Protein AF-A0A6G3XZJ1-F1 (afdb_monomer_lite)

InterPro domains:
  IPR011701 Major facilitator superfamily [PF07690] (4-69)
  IPR020846 Major facilitator superfamily domain [PS50850] (1-69)
  IPR036259 MFS transporter superfamily [SSF103473] (3-69)

Organism: NCBI:txid2706086

Sequence (69 aa):
TLDAARCVQGVGAAFVLANAMPLIAQVYDGQARNMAIAVWGTTLGACGAVAPVIGGLLVDLTEWRYLFL

pLDDT: mean 92.21, std 5.22, range [70.38, 96.94]

Secondary structure (DSSP, 8-state):
-HHHHHHHHHHHHHHHHHHHHHHHHHH--HHHHHHHHHHHHHHHHHHHHHHHHHHHHHHHHS-GGGGG-

Foldseek 3Di:
DLVVVVVVVVVVVCVCVVCQLVVLVVPDDDPSSVVSVVVVVVVVVVCVVVVVVVLVVCCVVDNNCVVSD

Radius of gyration: 16.25 Å; chains: 1; bounding box: 38×19×44 Å

Structure (mmCIF, N/CA/C/O backbone):
data_AF-A0A6G3XZJ1-F1
#
_entry.id   AF-A0A6G3XZJ1-F1
#
loop_
_atom_site.group_PDB
_atom_site.id
_atom_site.type_symbol
_atom_site.label_atom_id
_atom_site.label_alt_id
_atom_site.label_comp_id
_atom_site.label_asym_id
_atom_site.label_entity_id
_atom_site.label_seq_id
_atom_site.pdbx_PDB_ins_code
_atom_site.Cartn_x
_atom_site.Cartn_y
_atom_site.Cartn_z
_atom_site.occupancy
_atom_site.B_iso_or_equiv
_atom_site.auth_seq_id
_atom_site.auth_comp_id
_atom_site.auth_asym_id
_atom_site.auth_atom_id
_atom_site.pdbx_PDB_model_num
ATOM 1 N N . THR A 1 1 ? 0.467 0.386 -25.403 1.00 74.69 1 THR A N 1
ATOM 2 C CA . THR A 1 1 ? -0.301 -0.513 -24.508 1.00 74.69 1 THR A CA 1
ATOM 3 C C . THR A 1 1 ? 0.092 -0.335 -23.051 1.00 74.69 1 THR A C 1
ATOM 5 O O . THR A 1 1 ? -0.809 -0.259 -22.229 1.00 74.69 1 THR A O 1
ATOM 8 N N . LEU A 1 2 ? 1.383 -0.190 -22.721 1.00 83.56 2 LEU A N 1
ATOM 9 C CA . LEU A 1 2 ? 1.853 0.079 -21.351 1.00 83.56 2 LEU A CA 1
ATOM 10 C C . LEU A 1 2 ? 1.217 1.329 -20.709 1.00 83.56 2 LEU A C 1
ATOM 12 O O . LEU A 1 2 ? 0.770 1.263 -19.571 1.00 83.56 2 LEU A O 1
ATOM 16 N N . ASP A 1 3 ? 1.100 2.439 -21.444 1.00 88.44 3 ASP A N 1
ATOM 17 C CA . ASP A 1 3 ? 0.494 3.667 -20.898 1.00 88.44 3 ASP A CA 1
ATOM 18 C C . ASP A 1 3 ? -0.984 3.479 -20.542 1.00 88.44 3 ASP A C 1
ATOM 20 O O . ASP A 1 3 ? -1.435 3.925 -19.493 1.00 88.44 3 ASP A O 1
ATOM 24 N N . ALA A 1 4 ? -1.729 2.735 -21.366 1.00 91.00 4 ALA A N 1
ATOM 25 C CA . ALA A 1 4 ? -3.112 2.382 -21.061 1.00 91.00 4 ALA A CA 1
ATOM 26 C C . ALA A 1 4 ? -3.199 1.518 -19.790 1.00 91.00 4 ALA A C 1
ATOM 28 O O . ALA A 1 4 ? -4.047 1.773 -18.938 1.00 91.00 4 ALA A O 1
ATOM 29 N N . ALA A 1 5 ? -2.290 0.550 -19.620 1.00 89.69 5 ALA A N 1
ATOM 30 C CA . ALA A 1 5 ? -2.206 -0.249 -18.397 1.00 89.69 5 ALA A CA 1
ATOM 31 C C . ALA A 1 5 ? -1.906 0.620 -17.162 1.00 89.69 5 ALA A C 1
ATOM 33 O O . ALA A 1 5 ? -2.536 0.443 -16.121 1.00 89.69 5 ALA A O 1
ATOM 34 N N . ARG A 1 6 ? -1.031 1.627 -17.289 1.00 89.06 6 ARG A N 1
ATOM 35 C CA . ARG A 1 6 ? -0.764 2.601 -16.219 1.00 89.06 6 ARG A CA 1
ATOM 36 C C . ARG A 1 6 ? -1.957 3.471 -15.882 1.00 89.06 6 ARG A C 1
ATOM 38 O O . ARG A 1 6 ? -2.208 3.714 -14.706 1.00 89.06 6 ARG A O 1
ATOM 45 N N . CYS A 1 7 ? -2.707 3.917 -16.886 1.00 94.19 7 CYS A N 1
ATOM 46 C CA . CYS A 1 7 ? -3.950 4.637 -16.647 1.00 94.19 7 CYS A CA 1
ATOM 47 C C . CYS A 1 7 ? -4.927 3.770 -15.846 1.00 94.19 7 CYS A C 1
ATOM 49 O O . CYS A 1 7 ? -5.470 4.239 -14.851 1.00 94.19 7 CYS A O 1
ATOM 51 N N . VAL A 1 8 ? -5.098 2.496 -16.218 1.00 94.75 8 VAL A N 1
ATOM 52 C CA . VAL A 1 8 ? -5.974 1.569 -15.482 1.00 94.75 8 VAL A CA 1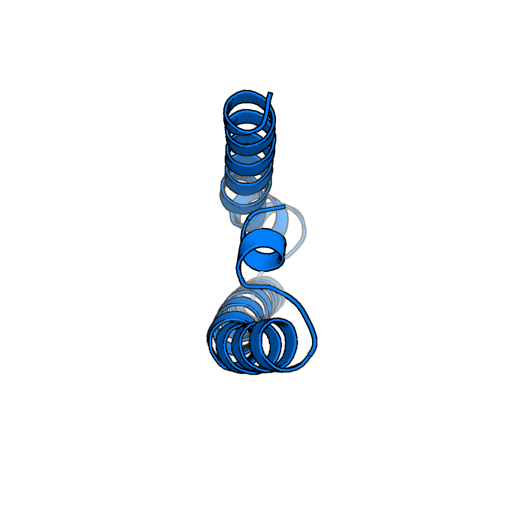
ATOM 53 C C . VAL A 1 8 ? -5.482 1.353 -14.047 1.00 94.75 8 VAL A C 1
ATOM 55 O O . VAL A 1 8 ? -6.277 1.455 -13.114 1.00 94.75 8 VAL A O 1
ATOM 58 N N . GLN A 1 9 ? -4.181 1.121 -13.846 1.00 92.38 9 GLN A N 1
ATOM 59 C CA . GLN A 1 9 ? -3.593 0.953 -12.513 1.00 92.38 9 GLN A CA 1
ATOM 60 C C . GLN A 1 9 ? -3.778 2.207 -11.647 1.00 92.38 9 GLN A C 1
ATOM 62 O O . GLN A 1 9 ? -4.194 2.103 -10.495 1.00 92.38 9 GLN A O 1
ATOM 67 N N . GLY A 1 10 ? -3.519 3.393 -12.203 1.00 93.50 10 GLY A N 1
ATOM 68 C CA . GLY A 1 10 ? -3.683 4.667 -11.505 1.00 93.50 10 GLY A CA 1
ATOM 69 C C . GLY A 1 10 ? -5.136 4.940 -11.120 1.00 93.50 10 GLY A C 1
ATOM 70 O O . GLY A 1 10 ? -5.405 5.348 -9.992 1.00 93.50 10 GLY A O 1
ATOM 71 N N . VAL A 1 11 ? -6.084 4.647 -12.015 1.00 96.38 11 VAL A N 1
ATOM 72 C CA . VAL A 1 11 ? -7.524 4.751 -11.732 1.00 96.38 11 VAL A CA 1
ATOM 73 C C . VAL A 1 11 ? -7.931 3.790 -10.611 1.00 96.38 11 VAL A C 1
ATOM 75 O O . VAL A 1 11 ? -8.611 4.199 -9.671 1.00 96.38 11 VAL A O 1
ATOM 78 N N . GLY A 1 12 ? -7.471 2.537 -10.656 1.00 94.44 12 GLY A N 1
ATOM 79 C CA . GLY A 1 12 ? -7.715 1.563 -9.589 1.00 94.44 12 GLY A CA 1
ATOM 80 C C . GLY A 1 12 ? -7.152 2.018 -8.240 1.00 94.44 12 GLY A C 1
ATOM 81 O O . GLY A 1 12 ? -7.862 2.001 -7.235 1.00 94.44 12 GLY A O 1
ATOM 82 N N . ALA A 1 13 ? -5.908 2.499 -8.221 1.00 93.75 13 ALA A N 1
ATOM 83 C CA . ALA A 1 13 ? -5.270 3.022 -7.017 1.00 93.75 13 ALA A CA 1
ATOM 84 C C . ALA A 1 13 ? -6.026 4.233 -6.443 1.00 93.75 13 ALA A C 1
ATOM 86 O O . ALA A 1 13 ? -6.244 4.307 -5.231 1.00 93.75 13 ALA A O 1
ATOM 87 N N . ALA A 1 14 ? -6.487 5.147 -7.304 1.00 95.12 14 ALA A N 1
ATOM 88 C CA . ALA A 1 14 ? -7.290 6.295 -6.898 1.00 95.12 14 ALA A CA 1
ATOM 89 C C . ALA A 1 14 ? -8.617 5.863 -6.259 1.00 95.12 14 ALA A C 1
ATOM 91 O O . ALA A 1 14 ? -8.980 6.388 -5.209 1.00 95.12 14 ALA A O 1
ATOM 92 N N . PHE A 1 15 ? -9.312 4.874 -6.831 1.00 95.75 15 PHE A N 1
ATOM 93 C CA . PHE A 1 15 ? -10.544 4.351 -6.240 1.00 95.75 15 PHE A CA 1
ATOM 94 C C . PHE A 1 15 ? -10.316 3.730 -4.864 1.00 95.75 15 PHE A C 1
ATOM 96 O O . PHE A 1 15 ? -11.099 3.993 -3.951 1.00 95.75 15 PHE A O 1
ATOM 103 N N . VAL A 1 16 ? -9.251 2.946 -4.689 1.00 93.25 16 VAL A N 1
ATOM 104 C CA . VAL A 1 16 ? -8.925 2.343 -3.389 1.00 93.25 16 VAL A CA 1
ATOM 105 C C . VAL A 1 16 ? -8.665 3.430 -2.345 1.00 93.25 16 VAL A C 1
ATOM 107 O O . VAL A 1 16 ? -9.275 3.418 -1.276 1.00 93.25 16 VAL A O 1
ATOM 110 N N . LEU A 1 17 ? -7.813 4.407 -2.666 1.00 92.94 17 LEU A N 1
ATOM 111 C CA . LEU A 1 17 ? -7.441 5.472 -1.734 1.00 92.94 17 LEU A CA 1
ATOM 112 C C . LEU A 1 17 ? -8.614 6.408 -1.410 1.00 92.94 17 LEU A C 1
ATOM 114 O O . LEU A 1 17 ? -8.794 6.777 -0.251 1.00 92.94 17 LEU A O 1
ATOM 118 N N . ALA A 1 18 ? -9.437 6.756 -2.403 1.00 93.25 18 ALA A N 1
ATOM 119 C CA . ALA A 1 18 ? -10.580 7.648 -2.218 1.00 93.25 18 ALA A CA 1
ATOM 120 C C . ALA A 1 18 ? -11.700 7.020 -1.370 1.00 93.25 18 ALA A C 1
ATOM 122 O O . ALA A 1 18 ? -12.362 7.730 -0.615 1.00 93.25 18 ALA A O 1
ATOM 123 N N . ASN A 1 19 ? -11.910 5.701 -1.468 1.00 94.75 19 ASN A N 1
ATOM 124 C CA . ASN A 1 19 ? -13.005 5.014 -0.771 1.00 94.75 19 ASN A CA 1
ATOM 125 C C . ASN A 1 19 ? -12.618 4.436 0.598 1.00 94.75 19 ASN A C 1
ATOM 127 O O . ASN A 1 19 ? -13.506 4.169 1.407 1.00 94.75 19 ASN A O 1
ATOM 131 N N . ALA A 1 20 ? -11.326 4.270 0.899 1.00 91.81 20 ALA A N 1
ATOM 132 C CA . ALA A 1 20 ? -10.881 3.648 2.148 1.00 91.81 20 ALA A CA 1
ATOM 133 C C . ALA A 1 20 ? -11.380 4.383 3.408 1.00 91.81 20 ALA A C 1
ATOM 135 O O . ALA A 1 20 ? -11.933 3.756 4.311 1.00 91.81 20 ALA A O 1
ATOM 136 N N . MET A 1 21 ? -11.228 5.712 3.474 1.00 93.06 21 MET A N 1
ATOM 137 C CA . MET A 1 21 ? -11.644 6.491 4.653 1.00 93.06 21 MET A CA 1
ATOM 138 C C . MET A 1 21 ? -13.171 6.538 4.837 1.00 93.06 21 MET A C 1
ATOM 140 O O . MET A 1 21 ? -13.627 6.272 5.953 1.00 93.06 21 MET A O 1
ATOM 144 N N . PRO A 1 22 ? -13.979 6.809 3.789 1.00 94.44 22 PRO A N 1
ATOM 145 C CA . PRO A 1 22 ? -15.435 6.722 3.888 1.00 94.44 22 PRO A CA 1
ATOM 146 C C . PRO A 1 22 ? -15.937 5.349 4.345 1.00 94.44 22 PRO A C 1
ATOM 148 O O . PRO A 1 22 ? -16.805 5.286 5.210 1.00 94.44 22 PRO A O 1
ATOM 151 N N . LEU A 1 23 ? -15.375 4.254 3.819 1.00 95.06 23 LEU A N 1
ATOM 152 C CA . LEU A 1 23 ? -15.775 2.897 4.204 1.00 95.06 23 LEU A CA 1
ATOM 153 C C . LEU A 1 23 ? -15.478 2.607 5.677 1.00 95.06 23 LEU A C 1
ATOM 155 O O . LEU A 1 23 ? -16.336 2.084 6.384 1.00 95.06 23 LEU A O 1
ATOM 159 N N . ILE A 1 24 ? -14.297 2.993 6.168 1.00 94.56 24 ILE A N 1
ATOM 160 C CA . ILE A 1 24 ? -13.955 2.835 7.589 1.00 94.56 24 ILE A CA 1
ATOM 161 C C . ILE A 1 24 ? -14.925 3.630 8.469 1.00 94.56 24 ILE A C 1
ATOM 163 O O . ILE A 1 24 ? -15.375 3.121 9.492 1.00 94.56 24 ILE A O 1
ATOM 167 N N . ALA A 1 25 ? -15.275 4.853 8.065 1.00 93.19 25 ALA A N 1
ATOM 168 C CA . ALA A 1 25 ? -16.205 5.694 8.810 1.00 93.19 25 ALA A CA 1
ATOM 169 C C . ALA A 1 25 ? -17.658 5.191 8.786 1.00 93.19 25 ALA A C 1
ATOM 171 O O . A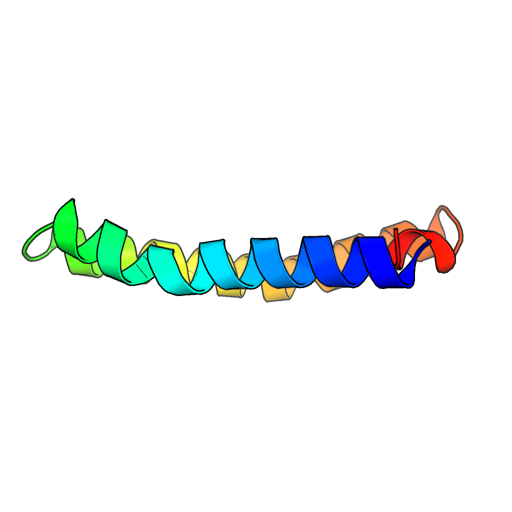LA A 1 25 ? -18.405 5.521 9.700 1.00 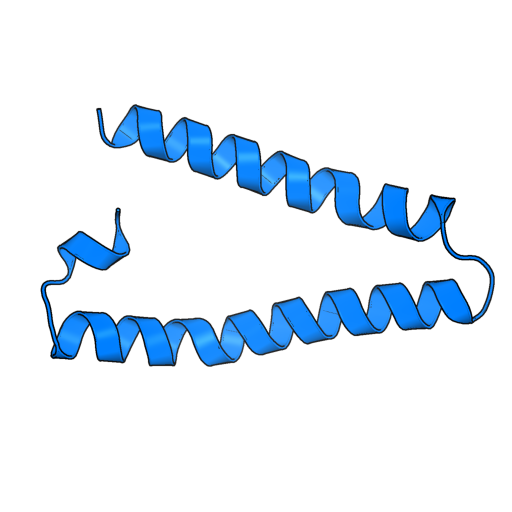93.19 25 ALA A O 1
ATOM 172 N N . GLN A 1 26 ? -18.057 4.423 7.766 1.00 96.06 26 GLN A N 1
ATOM 173 C CA . GLN A 1 26 ? -19.390 3.815 7.674 1.00 96.06 26 GLN A CA 1
ATOM 174 C C . GLN A 1 26 ? -19.513 2.505 8.463 1.00 96.06 26 GLN A C 1
ATOM 176 O O . GLN A 1 26 ? -20.596 2.189 8.944 1.00 96.06 26 GLN A O 1
ATOM 181 N N . VAL A 1 27 ? -18.434 1.721 8.552 1.00 96.62 27 VAL A N 1
ATOM 182 C CA . VAL A 1 27 ? -18.452 0.377 9.160 1.00 96.62 27 VAL A CA 1
ATOM 183 C C . VAL A 1 27 ? -18.065 0.398 10.642 1.00 96.62 27 VAL A C 1
ATOM 185 O O . VAL A 1 27 ? -18.509 -0.463 11.398 1.00 96.62 27 VAL A O 1
ATOM 188 N N . TYR A 1 28 ? -17.237 1.356 11.068 1.00 95.19 28 TYR A N 1
ATOM 189 C CA . TYR A 1 28 ? -16.717 1.426 12.432 1.00 95.19 28 TYR A CA 1
ATOM 190 C C . TYR A 1 28 ? -17.081 2.738 13.125 1.00 95.19 28 TYR A C 1
ATOM 192 O O . TYR A 1 28 ? -16.916 3.821 12.564 1.00 95.19 28 TYR A O 1
ATOM 200 N N . ASP A 1 29 ? -17.426 2.636 14.410 1.00 94.44 29 ASP A N 1
ATOM 201 C CA . ASP A 1 29 ? -17.762 3.768 15.272 1.00 94.44 29 ASP A CA 1
ATOM 202 C C . ASP A 1 29 ? -16.843 3.877 16.497 1.00 94.44 29 ASP A C 1
ATOM 204 O O . ASP A 1 29 ? -16.131 2.942 16.879 1.00 94.44 29 ASP A O 1
ATOM 208 N N . GLY A 1 30 ? -16.852 5.058 17.123 1.00 93.25 30 GLY A N 1
ATOM 209 C CA . GLY A 1 30 ? -16.152 5.325 18.380 1.00 93.25 30 GLY A CA 1
ATOM 210 C C . GLY A 1 30 ? -14.661 4.967 18.343 1.00 93.25 30 GLY A C 1
ATOM 211 O O . GLY A 1 30 ? -13.929 5.346 17.428 1.00 93.25 30 GLY A O 1
ATOM 212 N N . GLN A 1 31 ? -14.198 4.230 19.356 1.00 93.69 31 GLN A N 1
ATOM 213 C CA . GLN A 1 31 ? -12.794 3.824 19.480 1.00 93.69 31 GLN A CA 1
ATOM 214 C C . GLN A 1 31 ? -12.358 2.838 18.383 1.00 93.69 31 GLN A C 1
ATOM 216 O O . GLN A 1 31 ? -11.206 2.885 17.947 1.00 93.69 31 GLN A O 1
ATOM 221 N N . ALA A 1 32 ? -13.268 1.984 17.899 1.00 94.69 32 ALA A N 1
ATOM 222 C CA . ALA A 1 32 ? -12.960 1.011 16.852 1.00 94.69 32 ALA A CA 1
ATOM 223 C C . ALA A 1 32 ? -12.587 1.706 15.534 1.00 94.69 32 ALA A C 1
ATOM 225 O O . ALA A 1 32 ? -11.658 1.274 14.854 1.00 94.69 32 ALA A O 1
ATOM 226 N N . ARG A 1 33 ? -13.228 2.842 15.225 1.00 95.44 33 ARG A N 1
ATOM 227 C CA . ARG A 1 33 ? -12.887 3.663 14.0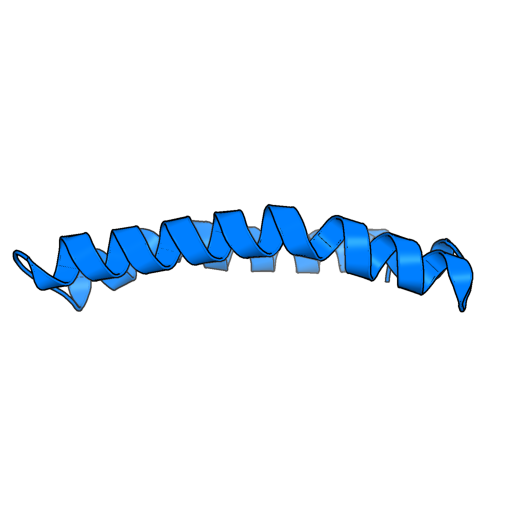56 1.00 95.44 33 ARG A CA 1
ATOM 228 C C . ARG A 1 33 ? -11.464 4.205 14.125 1.00 95.44 33 ARG A C 1
ATOM 230 O O . ARG A 1 33 ? -10.725 4.118 13.149 1.00 95.44 33 ARG A O 1
ATOM 237 N N . ASN A 1 34 ? -11.060 4.730 15.281 1.00 94.06 34 ASN A N 1
ATOM 238 C CA . ASN A 1 34 ? -9.706 5.258 15.470 1.00 94.06 34 ASN A CA 1
ATOM 239 C C . ASN A 1 34 ? -8.653 4.156 15.304 1.00 94.06 34 ASN A C 1
ATOM 241 O O . ASN A 1 34 ? -7.622 4.382 14.676 1.00 94.06 34 ASN A O 1
ATOM 245 N N . MET A 1 35 ? -8.933 2.953 15.813 1.00 96.56 35 MET A N 1
ATOM 246 C CA . MET A 1 35 ? -8.057 1.799 15.626 1.00 96.56 35 MET A CA 1
ATOM 247 C C . MET A 1 35 ? -7.996 1.359 14.158 1.00 96.56 35 MET A C 1
ATOM 249 O O . MET A 1 35 ? -6.908 1.102 13.654 1.00 96.56 35 MET A O 1
ATOM 253 N N . ALA A 1 36 ? -9.126 1.334 13.447 1.00 95.94 36 ALA A N 1
ATOM 254 C CA . ALA A 1 36 ? -9.164 1.004 12.023 1.00 95.94 36 ALA A CA 1
ATOM 255 C C . ALA A 1 36 ? -8.355 2.003 11.173 1.00 95.94 36 ALA A C 1
ATOM 257 O O . ALA A 1 36 ? -7.583 1.594 10.307 1.00 95.94 36 ALA A O 1
ATOM 258 N N . ILE A 1 37 ? -8.458 3.305 11.465 1.00 95.00 37 ILE A N 1
ATOM 259 C CA . ILE A 1 37 ? -7.640 4.347 10.822 1.00 95.00 37 ILE A CA 1
ATOM 260 C C . ILE A 1 37 ? -6.154 4.157 11.156 1.00 95.00 37 ILE A C 1
ATOM 262 O O . ILE A 1 37 ? -5.308 4.272 10.268 1.00 95.00 37 ILE A O 1
ATOM 266 N N . ALA A 1 38 ? -5.822 3.839 12.411 1.00 95.50 38 ALA A N 1
ATOM 267 C CA . ALA A 1 38 ? -4.443 3.583 12.816 1.00 95.50 38 ALA A CA 1
ATOM 268 C C . ALA A 1 38 ? -3.851 2.381 12.064 1.00 95.50 38 ALA A C 1
ATOM 270 O O . ALA A 1 38 ? -2.763 2.499 11.510 1.00 95.50 38 ALA A O 1
ATOM 271 N N . VAL A 1 39 ? -4.580 1.264 11.973 1.00 96.31 39 VAL A N 1
ATOM 272 C CA . VAL A 1 39 ? -4.164 0.068 11.216 1.00 96.31 39 VAL A CA 1
ATOM 273 C C . VAL A 1 39 ? -3.995 0.376 9.729 1.00 96.31 39 VAL A C 1
ATOM 275 O O . VAL A 1 39 ? -3.026 -0.063 9.109 1.00 96.31 39 VAL A O 1
ATOM 278 N N . TRP A 1 40 ? -4.907 1.156 9.147 1.00 94.62 40 TRP A N 1
ATOM 279 C CA . TRP A 1 40 ? -4.771 1.608 7.765 1.00 94.62 40 TRP A CA 1
ATOM 280 C C . TRP A 1 40 ? -3.474 2.404 7.555 1.00 94.62 40 TRP A C 1
ATOM 282 O O . TRP A 1 40 ? -2.688 2.094 6.659 1.00 94.62 40 TRP A O 1
ATOM 292 N N . GLY A 1 41 ? -3.205 3.390 8.417 1.00 93.69 41 GLY A N 1
ATOM 293 C CA . GLY A 1 41 ? -1.996 4.212 8.341 1.00 93.69 41 GLY A CA 1
ATOM 294 C C . GLY A 1 41 ? -0.703 3.424 8.571 1.00 93.69 41 GLY A C 1
ATOM 295 O O . GLY A 1 41 ? 0.265 3.612 7.834 1.00 93.69 41 GLY A O 1
ATOM 296 N N . THR A 1 42 ? -0.673 2.509 9.546 1.00 96.69 42 THR A N 1
ATOM 297 C CA . THR A 1 42 ? 0.512 1.673 9.804 1.00 96.69 42 THR A CA 1
ATOM 298 C C . THR A 1 42 ? 0.789 0.717 8.655 1.00 96.69 42 THR A C 1
ATOM 300 O O . THR A 1 42 ? 1.951 0.514 8.316 1.00 96.69 42 THR A O 1
ATOM 303 N N . THR A 1 43 ? -0.252 0.188 8.010 1.00 95.50 43 THR A N 1
ATOM 304 C CA . THR A 1 43 ? -0.109 -0.658 6.818 1.00 95.50 43 THR A CA 1
ATOM 305 C C . THR A 1 43 ? 0.538 0.121 5.675 1.00 95.50 43 THR A C 1
ATOM 307 O O . THR A 1 43 ? 1.496 -0.363 5.077 1.00 95.50 43 THR A O 1
ATOM 310 N N . LEU A 1 44 ? 0.094 1.358 5.417 1.00 94.38 44 LEU A N 1
ATOM 311 C CA . LEU A 1 44 ? 0.720 2.223 4.410 1.00 94.38 44 LEU A CA 1
ATOM 312 C C . LEU A 1 44 ? 2.192 2.509 4.735 1.00 94.38 44 LEU A C 1
ATOM 314 O O . LEU A 1 44 ? 3.045 2.423 3.851 1.00 94.38 44 LEU A O 1
ATOM 318 N N . GLY A 1 45 ? 2.504 2.797 6.001 1.00 94.88 45 GLY A N 1
ATOM 319 C CA . GLY A 1 45 ? 3.881 3.002 6.452 1.00 94.88 45 GLY A CA 1
ATOM 320 C C . GLY A 1 45 ? 4.753 1.753 6.290 1.00 94.88 45 GLY A C 1
ATOM 321 O O . GLY A 1 45 ? 5.866 1.838 5.772 1.00 94.88 45 GLY A O 1
ATOM 322 N N . ALA A 1 46 ? 4.235 0.582 6.666 1.00 96.94 46 ALA A N 1
ATOM 323 C CA . ALA A 1 46 ? 4.926 -0.695 6.516 1.00 96.94 46 ALA A CA 1
ATOM 324 C C . ALA A 1 46 ? 5.188 -1.020 5.040 1.00 96.94 46 ALA A C 1
ATOM 326 O O . ALA A 1 46 ? 6.310 -1.372 4.680 1.00 96.94 46 ALA A O 1
ATOM 327 N N . CYS A 1 47 ? 4.195 -0.825 4.166 1.00 94.75 47 CYS A N 1
ATOM 328 C CA . CYS A 1 47 ? 4.381 -0.950 2.723 1.00 94.75 47 CYS A CA 1
ATOM 329 C C . CYS A 1 47 ? 5.469 -0.001 2.2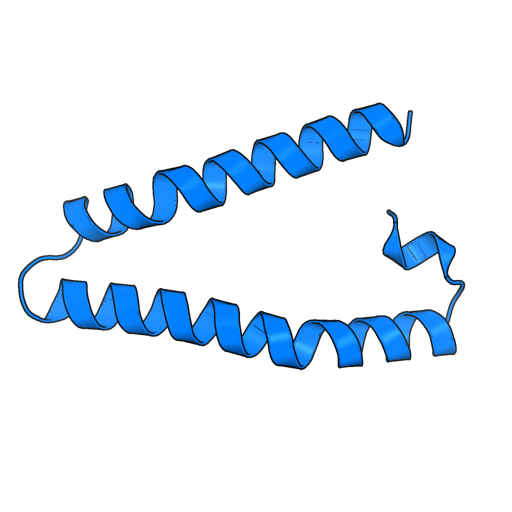08 1.00 94.75 47 CYS A C 1
ATOM 331 O O . CYS A 1 47 ? 6.318 -0.434 1.435 1.00 94.75 47 CYS A O 1
ATOM 333 N N . GLY A 1 48 ? 5.497 1.256 2.664 1.00 94.56 48 GLY A N 1
ATOM 334 C CA . GLY A 1 48 ? 6.535 2.222 2.289 1.00 94.56 48 GLY A CA 1
ATOM 335 C C . GLY A 1 48 ? 7.955 1.788 2.676 1.00 94.56 48 GLY A C 1
ATOM 336 O O . GLY A 1 48 ? 8.897 2.068 1.941 1.00 94.56 48 GLY A O 1
ATOM 337 N N . ALA A 1 49 ? 8.112 1.065 3.787 1.00 95.38 49 ALA A N 1
ATOM 338 C CA . ALA A 1 49 ? 9.401 0.525 4.220 1.00 95.38 49 ALA A CA 1
ATOM 339 C C . ALA A 1 49 ? 9.797 -0.762 3.474 1.00 95.38 49 ALA A C 1
ATOM 341 O O . ALA A 1 49 ? 10.968 -0.969 3.163 1.00 95.38 49 ALA A O 1
ATOM 342 N N . VAL A 1 50 ? 8.826 -1.631 3.187 1.00 96.75 50 VAL A N 1
ATOM 343 C CA . VAL A 1 50 ? 9.066 -2.955 2.592 1.00 96.75 50 VAL A CA 1
ATOM 344 C C . VAL A 1 50 ? 9.203 -2.886 1.067 1.00 96.75 50 VAL A C 1
ATOM 346 O O . VAL A 1 50 ? 10.006 -3.619 0.489 1.00 96.75 50 VAL A O 1
ATOM 349 N N . ALA A 1 51 ? 8.467 -1.995 0.398 1.00 93.44 51 ALA A N 1
ATOM 350 C CA . ALA A 1 51 ? 8.448 -1.903 -1.061 1.00 93.44 51 ALA A CA 1
ATOM 351 C C . ALA A 1 51 ? 9.831 -1.644 -1.696 1.00 93.44 51 ALA A C 1
ATOM 353 O O . ALA A 1 51 ? 10.138 -2.325 -2.674 1.00 93.44 51 ALA A O 1
ATOM 354 N N . PRO A 1 52 ? 10.705 -0.758 -1.166 1.00 94.31 52 PRO A N 1
ATOM 355 C CA . PRO A 1 52 ? 12.049 -0.564 -1.716 1.00 94.31 52 PRO A CA 1
ATOM 356 C C . PRO A 1 52 ? 12.932 -1.806 -1.595 1.00 94.31 52 PRO A C 1
ATOM 358 O O . PRO A 1 52 ? 13.700 -2.097 -2.506 1.00 94.31 52 PRO A O 1
ATOM 361 N N . VAL A 1 53 ? 12.808 -2.556 -0.495 1.00 95.00 53 VAL A N 1
ATOM 362 C CA . VAL A 1 53 ? 13.586 -3.784 -0.271 1.00 95.00 53 VAL A CA 1
ATOM 363 C C . VAL A 1 53 ? 13.178 -4.857 -1.276 1.00 95.00 53 VAL A C 1
ATOM 365 O O . VAL A 1 53 ? 14.032 -5.445 -1.934 1.00 95.00 53 VAL A O 1
ATOM 368 N N . ILE A 1 54 ? 11.870 -5.070 -1.442 1.00 94.06 54 ILE A N 1
ATOM 369 C CA . ILE A 1 54 ? 11.343 -6.012 -2.436 1.00 94.06 54 ILE A CA 1
ATOM 370 C C . ILE A 1 54 ? 11.703 -5.554 -3.855 1.00 94.06 54 ILE A C 1
ATOM 372 O O . ILE A 1 54 ? 12.122 -6.370 -4.670 1.00 94.06 54 ILE A O 1
ATOM 376 N N . GLY A 1 55 ? 11.578 -4.258 -4.147 1.00 91.50 55 GLY A N 1
ATOM 377 C CA . GLY A 1 55 ? 11.913 -3.687 -5.450 1.00 91.50 55 GLY A CA 1
ATOM 378 C C . GLY A 1 55 ? 13.393 -3.835 -5.797 1.00 91.50 55 GLY A C 1
ATOM 379 O O . GLY A 1 55 ? 13.712 -4.214 -6.919 1.00 91.50 55 GLY A O 1
ATOM 380 N N . GLY A 1 56 ? 14.290 -3.605 -4.835 1.00 91.56 56 GLY A N 1
ATOM 381 C CA . GLY A 1 56 ? 15.728 -3.821 -5.006 1.00 91.56 56 GLY A CA 1
ATOM 382 C C . GLY A 1 56 ? 16.050 -5.284 -5.302 1.00 91.56 56 GLY A C 1
ATOM 383 O O . GLY A 1 56 ? 16.691 -5.578 -6.305 1.00 91.56 56 GLY A O 1
ATOM 384 N N . LEU A 1 57 ? 15.499 -6.206 -4.505 1.00 93.94 57 LEU A N 1
ATOM 385 C CA . LEU A 1 57 ? 15.684 -7.641 -4.721 1.00 93.94 57 LEU A CA 1
ATOM 386 C C . LEU A 1 57 ? 15.148 -8.099 -6.088 1.00 93.94 57 LEU A C 1
ATOM 388 O O . LEU A 1 57 ? 15.749 -8.950 -6.739 1.00 93.94 57 LEU A O 1
ATOM 392 N N . LEU A 1 58 ? 14.028 -7.531 -6.546 1.00 93.00 58 LEU A N 1
ATOM 393 C CA . LEU A 1 58 ? 13.464 -7.839 -7.859 1.00 93.00 58 LEU A CA 1
ATOM 394 C C . LEU A 1 58 ? 14.421 -7.434 -8.988 1.00 93.00 58 LEU A C 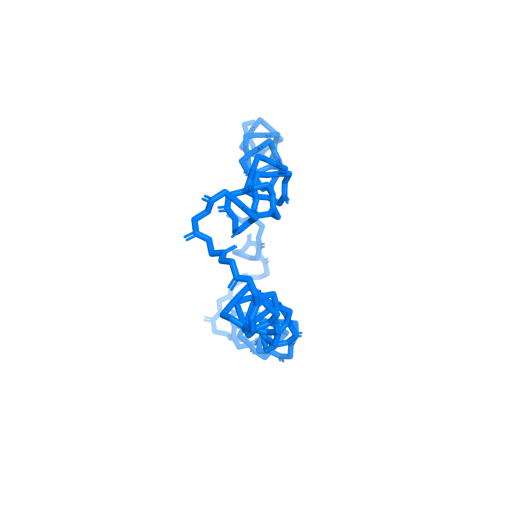1
ATOM 396 O O . LEU A 1 58 ? 14.579 -8.189 -9.945 1.00 93.00 58 LEU A O 1
ATOM 400 N N . VAL A 1 59 ? 15.068 -6.271 -8.876 1.00 92.81 59 VAL A N 1
ATOM 401 C CA . VAL A 1 59 ? 16.060 -5.812 -9.858 1.00 92.81 59 VAL A CA 1
ATOM 402 C C . VAL A 1 59 ? 17.314 -6.681 -9.826 1.00 92.81 59 VAL A C 1
ATOM 404 O O . VAL A 1 59 ? 17.820 -7.015 -10.891 1.00 92.81 59 VAL A O 1
ATOM 407 N N . ASP A 1 60 ? 17.774 -7.092 -8.643 1.00 91.12 60 ASP A N 1
ATOM 408 C CA . ASP A 1 60 ? 18.957 -7.951 -8.502 1.00 91.12 60 ASP A CA 1
ATOM 409 C C . ASP A 1 60 ? 18.752 -9.347 -9.116 1.00 91.12 60 ASP A C 1
ATOM 411 O O . ASP A 1 60 ? 19.687 -9.940 -9.653 1.00 91.12 60 ASP A O 1
ATOM 415 N N . LEU A 1 61 ? 17.531 -9.887 -9.036 1.00 90.75 61 LEU A N 1
ATOM 416 C CA . LEU A 1 61 ? 17.196 -11.227 -9.531 1.00 90.75 61 LEU A CA 1
ATOM 417 C C . LEU A 1 61 ? 16.698 -11.248 -10.983 1.00 90.75 61 LEU A C 1
ATOM 419 O O . LEU A 1 61 ? 16.680 -12.312 -11.605 1.00 90.75 61 LEU A O 1
ATOM 423 N N . THR A 1 62 ? 16.234 -10.113 -11.510 1.00 89.25 62 THR A N 1
ATOM 424 C CA . THR A 1 62 ? 15.604 -10.027 -12.836 1.00 89.25 62 THR A CA 1
ATOM 425 C C . THR A 1 62 ? 16.105 -8.804 -13.618 1.00 89.25 62 THR A C 1
ATOM 427 O O . THR A 1 62 ? 17.287 -8.482 -13.589 1.00 89.25 62 THR A O 1
ATOM 430 N N . GLU A 1 63 ? 15.229 -8.129 -14.365 1.00 86.50 63 GLU A N 1
ATOM 431 C CA . GLU A 1 63 ? 15.529 -6.887 -15.074 1.00 86.50 63 GLU A CA 1
ATOM 432 C C . GLU A 1 63 ? 14.697 -5.737 -14.503 1.00 86.50 63 GLU A C 1
ATOM 434 O O . GLU A 1 63 ? 13.538 -5.905 -14.120 1.00 86.50 63 GLU A O 1
ATOM 439 N N . TRP A 1 64 ? 15.231 -4.517 -14.563 1.00 87.06 64 TRP A N 1
ATOM 440 C CA . TRP A 1 64 ? 14.544 -3.304 -14.102 1.00 87.06 64 TRP A CA 1
ATOM 441 C C . TRP A 1 64 ? 13.152 -3.091 -14.723 1.00 87.06 64 TRP A C 1
ATOM 443 O O . TRP A 1 64 ? 12.296 -2.440 -14.128 1.00 87.06 64 TRP A O 1
ATOM 453 N N . ARG A 1 65 ? 12.901 -3.644 -15.917 1.00 85.69 65 ARG A N 1
ATOM 454 C CA . ARG A 1 65 ? 11.628 -3.507 -16.642 1.00 85.69 65 ARG A CA 1
ATOM 455 C C . ARG A 1 65 ? 10.449 -4.117 -15.883 1.00 85.69 65 ARG A C 1
ATOM 457 O O . ARG A 1 65 ? 9.326 -3.658 -16.072 1.00 85.69 65 ARG A O 1
ATOM 464 N N . TYR A 1 66 ? 10.692 -5.098 -15.015 1.00 82.44 66 TYR A N 1
ATOM 465 C CA . TYR A 1 66 ? 9.646 -5.739 -14.217 1.00 82.44 66 TYR A CA 1
ATOM 466 C C . TYR A 1 66 ? 9.112 -4.859 -13.082 1.00 82.44 66 TYR A C 1
ATOM 468 O O . TYR A 1 66 ? 8.007 -5.104 -12.619 1.00 82.44 66 TYR A O 1
ATOM 476 N N . LEU A 1 67 ? 9.811 -3.781 -12.698 1.00 80.31 67 LEU A N 1
ATOM 477 C CA . LEU A 1 67 ? 9.260 -2.765 -11.784 1.00 80.31 67 LEU A CA 1
ATOM 478 C C . LEU A 1 67 ? 8.086 -1.984 -12.388 1.00 80.31 67 LEU A C 1
ATOM 480 O O . LEU A 1 67 ? 7.391 -1.250 -11.689 1.00 80.31 67 LEU A O 1
ATOM 484 N N . PHE A 1 68 ? 7.923 -2.071 -13.705 1.00 75.75 68 PHE A N 1
ATOM 485 C CA . PHE A 1 68 ? 7.040 -1.219 -14.484 1.00 75.75 68 PHE A CA 1
ATOM 486 C C . PHE A 1 68 ? 5.848 -1.956 -15.099 1.00 75.75 68 PHE A C 1
ATOM 488 O O . PHE A 1 68 ? 5.019 -1.286 -15.724 1.00 75.75 68 PHE A O 1
ATOM 495 N N . LEU A 1 69 ? 5.797 -3.278 -14.927 1.00 70.38 69 LEU A N 1
ATOM 496 C CA . LEU A 1 69 ? 4.688 -4.168 -15.274 1.00 70.38 69 LEU A CA 1
ATOM 497 C C . LEU A 1 69 ? 3.611 -4.134 -14.184 1.00 70.38 69 LEU A C 1
ATOM 499 O O . LEU A 1 69 ? 2.424 -4.133 -14.572 1.00 70.38 69 LEU A O 1
#